Protein AF-A0AAD2X814-F1 (afdb_monomer_lite)

Secondary structure (DSSP, 8-state):
-HHHHHHHHHHHHHHTTS---SHHHHHHHHHHHHHTT----HHHHHHHHHHHHH-----HHHHHHHHHHHT-S-HHHHHHHHH-------------------

Sequence (102 aa):
MLHDLKLLLQEVEATIGKKVTQSSDFEKLAQLFSNRGLSMTESALKSVWNHVSMKEKPSKATLDVLALFAGFQSWDDFKQALHGENNGDLEGEDHSKRLRHG

Radius of gyration: 17.56 Å; chains: 1; bounding box: 27×64×28 Å

Foldseek 3Di:
DLVLLVVLQVLLCVVVVHHDDDLVVLQVVCVVLVVVVRNDHSVLVVQSVCCSVPVRDHDQSSLQSSCVSSVARGNVRSVCVVVVDDDPPPPPDPPDDDDDDD

pLDDT: mean 72.38, std 11.83, range [44.03, 85.0]

Structure (mmCIF, N/CA/C/O backbone):
data_AF-A0AAD2X814-F1
#
_entry.id   AF-A0AAD2X814-F1
#
loop_
_atom_site.group_PDB
_atom_site.id
_atom_site.type_symbol
_atom_site.label_atom_id
_atom_site.label_alt_id
_atom_site.label_comp_id
_atom_site.label_asym_id
_atom_site.label_entity_id
_atom_site.label_seq_id
_atom_site.pdbx_PDB_ins_code
_atom_site.Cartn_x
_atom_site.Cartn_y
_atom_site.Cartn_z
_atom_site.occupancy
_atom_site.B_iso_or_equiv
_atom_site.auth_seq_id
_atom_site.auth_comp_id
_atom_site.auth_asym_id
_atom_site.auth_atom_id
_atom_site.pdbx_PDB_model_num
ATOM 1 N N . MET A 1 1 ? 14.929 -0.190 -4.276 1.00 63.62 1 MET A N 1
ATOM 2 C CA . MET A 1 1 ? 14.392 -0.178 -2.894 1.00 63.62 1 MET A CA 1
ATOM 3 C C . MET A 1 1 ? 13.332 0.906 -2.696 1.00 63.62 1 MET A C 1
ATOM 5 O O . MET A 1 1 ? 12.177 0.572 -2.489 1.00 63.62 1 MET A O 1
ATOM 9 N N . LEU A 1 2 ? 13.679 2.201 -2.767 1.00 72.00 2 LEU A N 1
ATOM 10 C CA . LEU A 1 2 ? 12.706 3.297 -2.565 1.00 72.00 2 LEU A CA 1
ATOM 11 C C . LEU A 1 2 ? 11.612 3.356 -3.644 1.00 72.00 2 LEU A C 1
ATOM 13 O O . LEU A 1 2 ? 10.452 3.597 -3.324 1.00 72.00 2 LEU A O 1
ATOM 17 N N . HIS A 1 3 ? 11.977 3.110 -4.905 1.00 78.88 3 HIS A N 1
ATOM 18 C CA . HIS A 1 3 ? 11.019 3.042 -6.012 1.00 78.88 3 HIS A CA 1
ATOM 19 C C . HIS A 1 3 ? 10.016 1.899 -5.833 1.00 78.88 3 HIS A C 1
ATOM 21 O O . HIS A 1 3 ? 8.821 2.127 -5.971 1.00 78.88 3 HIS A O 1
ATOM 27 N N . ASP A 1 4 ? 10.486 0.714 -5.440 1.00 81.25 4 ASP A N 1
ATOM 28 C CA . ASP A 1 4 ? 9.634 -0.458 -5.203 1.00 81.25 4 ASP A CA 1
ATOM 29 C C . ASP A 1 4 ? 8.613 -0.167 -4.099 1.00 81.25 4 ASP A C 1
ATOM 31 O O . ASP A 1 4 ? 7.429 -0.446 -4.237 1.00 81.25 4 ASP A O 1
ATOM 35 N N . LEU A 1 5 ? 9.059 0.468 -3.011 1.00 79.94 5 LEU A N 1
ATOM 36 C CA . LEU A 1 5 ? 8.167 0.853 -1.919 1.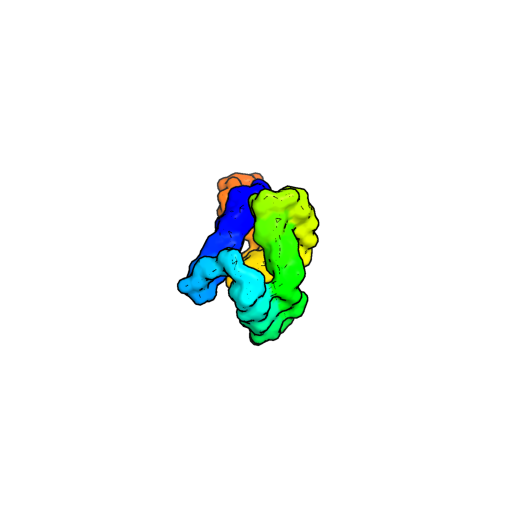00 79.94 5 LEU A CA 1
ATOM 37 C C . LEU A 1 5 ? 7.114 1.837 -2.406 1.00 79.94 5 LEU A C 1
ATOM 39 O O . LEU A 1 5 ? 5.938 1.657 -2.130 1.00 79.94 5 LEU A O 1
ATOM 43 N N . LYS A 1 6 ? 7.516 2.849 -3.175 1.00 82.44 6 LYS A N 1
ATOM 44 C CA . LYS A 1 6 ? 6.581 3.818 -3.744 1.00 82.44 6 LYS A CA 1
ATOM 45 C C . LYS A 1 6 ? 5.529 3.151 -4.641 1.00 82.44 6 LYS A C 1
ATOM 47 O O . LYS A 1 6 ? 4.372 3.550 -4.579 1.00 82.44 6 LYS A O 1
ATOM 52 N N . LEU A 1 7 ? 5.912 2.142 -5.428 1.00 84.62 7 LEU A N 1
ATOM 53 C CA . LEU A 1 7 ? 4.981 1.359 -6.249 1.00 84.62 7 LEU A CA 1
ATOM 54 C C . LEU A 1 7 ? 3.998 0.565 -5.385 1.00 84.62 7 LEU A C 1
ATOM 56 O O . LEU A 1 7 ? 2.798 0.626 -5.626 1.00 84.62 7 LEU A O 1
ATOM 60 N N . LEU A 1 8 ? 4.491 -0.096 -4.335 1.00 82.44 8 LEU A N 1
ATOM 61 C CA . LEU A 1 8 ? 3.650 -0.825 -3.384 1.00 82.44 8 LEU A CA 1
ATOM 62 C C . LEU A 1 8 ? 2.609 0.095 -2.736 1.00 82.44 8 LEU A C 1
ATOM 64 O O . LEU A 1 8 ? 1.434 -0.247 -2.650 1.00 82.44 8 LEU A O 1
ATOM 68 N N . LEU A 1 9 ? 3.035 1.287 -2.309 1.00 80.75 9 LEU A N 1
ATOM 69 C CA . LEU A 1 9 ? 2.136 2.288 -1.740 1.00 80.75 9 LEU A CA 1
ATOM 70 C C . LEU A 1 9 ? 1.090 2.743 -2.760 1.00 80.75 9 LEU A C 1
ATOM 72 O O . LEU A 1 9 ? -0.086 2.816 -2.419 1.00 80.75 9 LEU A O 1
ATOM 76 N N . GLN A 1 10 ? 1.498 2.972 -4.010 1.00 83.31 10 GLN A N 1
ATOM 77 C CA . GLN A 1 10 ? 0.576 3.314 -5.092 1.00 83.31 10 GLN A CA 1
ATOM 78 C C . GLN A 1 10 ? -0.478 2.231 -5.339 1.00 83.31 10 GLN A C 1
ATOM 80 O O . GLN A 1 10 ? -1.633 2.571 -5.579 1.00 83.31 10 GLN A O 1
ATOM 85 N N . GLU A 1 11 ? -0.105 0.954 -5.279 1.00 83.75 11 GLU A N 1
ATOM 86 C CA . GLU A 1 11 ? -1.037 -0.159 -5.494 1.00 83.75 11 GLU A CA 1
ATOM 87 C C . GLU A 1 11 ? -2.063 -0.258 -4.358 1.00 83.75 11 GLU A C 1
ATOM 89 O O . GLU A 1 11 ? -3.262 -0.459 -4.576 1.00 83.75 11 GLU A O 1
ATOM 94 N N . VAL A 1 12 ? -1.612 -0.022 -3.123 1.00 79.44 12 VAL A N 1
ATOM 95 C CA . VAL A 1 12 ? -2.499 0.079 -1.960 1.00 79.44 12 VAL A CA 1
ATOM 96 C C . VAL A 1 12 ? -3.449 1.266 -2.124 1.00 79.44 12 VAL A C 1
ATOM 98 O O . VAL A 1 12 ? -4.652 1.085 -1.950 1.00 79.44 12 VAL A O 1
ATOM 101 N N . GLU A 1 13 ? -2.949 2.445 -2.514 1.00 83.25 13 GLU A N 1
ATOM 102 C CA . GLU A 1 13 ? -3.755 3.646 -2.797 1.00 83.25 13 GLU A CA 1
ATOM 103 C C . GLU A 1 13 ? -4.779 3.415 -3.921 1.00 83.25 13 GLU A C 1
ATOM 105 O O . GLU A 1 13 ? -5.923 3.866 -3.821 1.00 83.25 13 GLU A O 1
ATOM 110 N N . ALA A 1 14 ? -4.394 2.689 -4.973 1.00 82.31 14 ALA A N 1
ATOM 111 C CA . ALA A 1 14 ? -5.283 2.302 -6.063 1.00 82.31 14 ALA A CA 1
ATOM 112 C C . ALA A 1 14 ? -6.379 1.343 -5.577 1.00 82.31 14 ALA A C 1
ATOM 114 O O . ALA A 1 14 ? -7.548 1.525 -5.916 1.00 82.31 14 ALA A O 1
ATOM 115 N N . THR A 1 15 ? -6.029 0.391 -4.708 1.00 76.31 15 THR A N 1
ATOM 116 C CA . THR A 1 15 ? -6.965 -0.586 -4.128 1.00 76.31 15 THR A CA 1
ATOM 117 C C . THR A 1 15 ? -8.047 0.077 -3.274 1.00 76.31 15 THR A C 1
ATOM 119 O O . THR A 1 15 ? -9.209 -0.322 -3.329 1.00 76.31 15 THR A O 1
ATOM 122 N N . ILE A 1 16 ? -7.700 1.107 -2.495 1.00 74.25 16 ILE A N 1
ATOM 123 C CA . ILE A 1 16 ? -8.687 1.893 -1.729 1.00 74.25 16 ILE A CA 1
ATOM 124 C C . ILE A 1 16 ? -9.328 3.025 -2.547 1.00 74.25 16 ILE A C 1
ATOM 126 O O . ILE A 1 16 ? -10.218 3.711 -2.044 1.00 74.25 16 ILE A O 1
ATOM 130 N N . GLY A 1 17 ? -8.874 3.249 -3.785 1.00 76.12 17 GLY A N 1
ATOM 131 C CA . GLY A 1 17 ? -9.337 4.331 -4.655 1.00 76.12 17 GLY A CA 1
ATOM 132 C C . GLY A 1 17 ? -9.073 5.735 -4.098 1.00 76.12 17 GLY A C 1
ATOM 133 O O . GLY A 1 17 ? -9.733 6.694 -4.499 1.00 76.12 17 GLY A O 1
ATOM 134 N N . LYS A 1 18 ? -8.145 5.875 -3.144 1.00 76.62 18 LYS A N 1
ATOM 135 C CA . LYS A 1 18 ? -7.877 7.131 -2.437 1.00 76.62 18 LYS A CA 1
ATOM 136 C C . LYS A 1 18 ? -6.393 7.261 -2.118 1.00 76.62 18 LYS A C 1
ATOM 138 O O . LYS A 1 18 ? -5.767 6.321 -1.640 1.00 76.62 18 LYS A O 1
ATOM 143 N N . LYS A 1 19 ? -5.841 8.457 -2.341 1.00 75.56 19 LYS A N 1
ATOM 144 C CA . LYS A 1 19 ? -4.458 8.756 -1.961 1.00 75.56 19 LYS A CA 1
ATOM 145 C C . LYS A 1 19 ? -4.315 8.885 -0.452 1.00 75.56 19 LYS A C 1
ATOM 147 O O . LYS A 1 19 ? -5.114 9.566 0.191 1.00 75.56 19 LYS A O 1
ATOM 152 N N . VAL A 1 20 ? -3.272 8.269 0.084 1.00 73.75 20 VAL A N 1
ATOM 153 C CA . VAL A 1 20 ? -2.951 8.246 1.511 1.00 73.75 20 VAL A CA 1
ATOM 154 C C . VAL A 1 20 ? -1.942 9.351 1.754 1.00 73.75 20 VAL A C 1
ATOM 156 O O . VAL A 1 20 ? -0.738 9.182 1.565 1.00 73.75 20 VAL A O 1
ATOM 159 N N . THR A 1 21 ? -2.450 10.516 2.135 1.00 67.56 21 THR A N 1
ATOM 160 C CA . THR A 1 21 ? -1.621 11.696 2.407 1.00 67.56 21 THR A CA 1
ATOM 161 C C . THR A 1 21 ? -1.703 12.146 3.859 1.00 67.56 21 THR A C 1
ATOM 163 O O . THR A 1 21 ? -0.827 12.887 4.302 1.00 67.56 21 THR A O 1
ATOM 166 N N . GLN A 1 22 ? -2.710 11.698 4.621 1.00 69.69 22 GLN A N 1
ATOM 167 C CA . GLN A 1 22 ? -2.926 12.134 6.000 1.00 69.69 22 GLN A CA 1
ATOM 168 C C . GLN A 1 22 ? -2.896 10.988 7.015 1.00 69.69 22 GLN A C 1
ATOM 170 O O . GLN A 1 22 ? -3.290 9.860 6.728 1.00 69.69 22 GLN A O 1
ATOM 175 N N . SER A 1 23 ? -2.510 11.322 8.254 1.00 67.94 23 SER A N 1
ATOM 176 C CA . SER A 1 23 ? -2.563 10.451 9.443 1.00 67.94 23 SER A CA 1
ATOM 177 C C . SER A 1 23 ? -3.880 9.670 9.567 1.00 67.94 23 SER A C 1
ATOM 179 O O . SER A 1 23 ? -3.861 8.488 9.889 1.00 67.94 23 SER A O 1
ATOM 181 N N . SER A 1 24 ? -5.013 10.307 9.262 1.00 75.00 24 SER A N 1
ATOM 182 C CA . SER A 1 24 ? -6.346 9.698 9.348 1.00 75.00 24 SER A CA 1
ATOM 183 C C . SER A 1 24 ? -6.641 8.665 8.252 1.00 75.00 24 SER A C 1
ATOM 185 O O . SER A 1 24 ? -7.500 7.807 8.440 1.00 75.00 24 SER A O 1
ATOM 187 N N . ASP A 1 25 ? -5.951 8.712 7.108 1.00 81.38 25 ASP A N 1
ATOM 188 C CA . ASP A 1 25 ? -6.085 7.679 6.073 1.00 81.38 25 ASP A CA 1
ATOM 189 C C . ASP A 1 25 ? -5.363 6.385 6.493 1.00 81.38 25 ASP A C 1
ATOM 191 O O . ASP A 1 25 ? -5.832 5.290 6.183 1.00 81.38 25 ASP A O 1
ATOM 195 N N . PHE A 1 26 ? -4.279 6.496 7.275 1.00 77.44 26 PHE A N 1
ATOM 196 C CA . PHE A 1 26 ? -3.576 5.340 7.842 1.00 77.44 26 PHE A CA 1
ATOM 197 C C . PHE A 1 26 ? -4.413 4.575 8.868 1.00 77.44 26 PHE A C 1
ATOM 199 O O . PHE A 1 26 ? -4.349 3.350 8.900 1.00 77.44 26 PHE A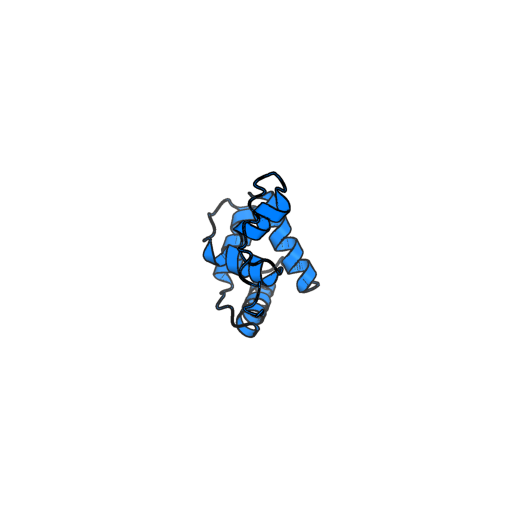 O 1
ATOM 206 N N . GLU A 1 27 ? -5.212 5.273 9.677 1.00 81.50 27 GLU A N 1
ATOM 207 C CA . GLU A 1 27 ? -6.138 4.647 10.630 1.00 81.50 27 GLU A CA 1
ATOM 208 C C . GLU A 1 27 ? -7.194 3.806 9.896 1.00 81.50 27 GLU A C 1
ATOM 210 O O . GLU A 1 27 ? -7.386 2.628 10.201 1.00 81.50 27 GLU A O 1
ATOM 215 N N . LYS A 1 28 ? -7.808 4.370 8.848 1.00 81.00 28 LYS A N 1
ATOM 216 C CA . LYS A 1 28 ? -8.779 3.650 8.008 1.00 81.00 28 LYS A CA 1
ATOM 217 C C . LYS A 1 28 ? -8.158 2.454 7.303 1.00 81.00 28 LYS A C 1
ATOM 219 O O . LYS A 1 28 ? -8.773 1.392 7.251 1.00 81.00 28 LYS A O 1
ATOM 224 N N . LEU A 1 29 ? -6.942 2.606 6.783 1.00 79.00 29 LEU A N 1
ATOM 225 C CA . LEU A 1 29 ? -6.198 1.488 6.215 1.00 79.00 29 LEU A CA 1
ATOM 226 C C . LEU A 1 29 ? -5.969 0.399 7.260 1.00 79.00 29 LEU A C 1
ATOM 228 O O . LEU A 1 29 ? -6.347 -0.740 7.017 1.00 79.00 29 LEU A O 1
ATOM 232 N N . ALA A 1 30 ? -5.424 0.734 8.430 1.00 79.69 30 ALA A N 1
ATOM 233 C CA . ALA A 1 30 ? -5.191 -0.227 9.508 1.00 79.69 30 ALA A CA 1
ATOM 234 C C . ALA A 1 30 ? -6.473 -0.989 9.894 1.00 79.69 30 ALA A C 1
ATOM 236 O O . ALA A 1 30 ? -6.433 -2.203 10.108 1.00 79.69 30 ALA A O 1
ATOM 237 N N . GLN A 1 31 ? -7.630 -0.318 9.887 1.00 82.06 31 GLN A N 1
ATOM 238 C CA . GLN A 1 31 ? -8.925 -0.980 10.061 1.00 82.06 31 GLN A CA 1
ATOM 239 C C . GLN A 1 31 ? -9.276 -1.935 8.910 1.00 82.06 31 GLN A C 1
ATOM 241 O O . GLN A 1 31 ? -9.767 -3.030 9.172 1.00 82.06 31 GLN A O 1
ATOM 246 N N . LEU A 1 32 ? -9.014 -1.575 7.650 1.00 81.44 32 LEU A N 1
ATOM 247 C CA . LEU A 1 32 ? -9.227 -2.465 6.498 1.00 81.44 32 LEU A CA 1
ATOM 248 C C . LEU A 1 32 ? -8.326 -3.707 6.547 1.00 81.44 32 LEU A C 1
ATOM 250 O O . LEU A 1 32 ? -8.791 -4.809 6.256 1.00 81.44 32 LEU A O 1
ATOM 254 N N . PHE A 1 33 ? -7.065 -3.542 6.953 1.00 80.00 33 PHE A N 1
ATOM 255 C CA . PHE A 1 33 ? -6.143 -4.653 7.201 1.00 80.00 33 PHE A CA 1
ATOM 256 C C . PHE A 1 33 ? -6.676 -5.560 8.312 1.00 80.00 33 PHE A C 1
ATOM 258 O O . PHE A 1 33 ? -6.797 -6.770 8.113 1.00 80.00 33 PHE A O 1
ATOM 265 N N . SER A 1 34 ? -7.093 -4.964 9.431 1.00 80.88 34 SER A N 1
ATOM 266 C CA . SER A 1 34 ? -7.682 -5.691 10.560 1.00 80.88 34 SER A CA 1
ATOM 267 C C . SER A 1 34 ? -8.942 -6.458 10.150 1.00 80.88 34 SER A C 1
ATOM 269 O O . SER A 1 34 ? -9.124 -7.602 10.554 1.00 80.88 34 SER A O 1
ATOM 271 N N . ASN A 1 35 ? -9.775 -5.879 9.280 1.00 81.38 35 ASN A N 1
ATOM 272 C CA . ASN A 1 35 ? -10.971 -6.531 8.748 1.00 81.38 35 ASN A CA 1
ATOM 273 C C . ASN A 1 35 ? -10.646 -7.748 7.859 1.00 81.38 35 ASN A C 1
ATOM 275 O O . ASN A 1 35 ? -11.430 -8.688 7.789 1.00 81.38 35 ASN A O 1
ATOM 279 N N . ARG A 1 36 ? -9.476 -7.767 7.205 1.00 74.50 36 ARG A N 1
ATOM 280 C CA . ARG A 1 36 ? -8.966 -8.945 6.478 1.00 74.50 36 ARG A CA 1
ATOM 281 C C . ARG A 1 36 ? -8.226 -9.950 7.375 1.00 74.50 36 ARG A C 1
ATOM 283 O O . ARG A 1 36 ? -7.730 -10.948 6.864 1.00 74.50 36 ARG A O 1
ATOM 290 N N . GLY A 1 37 ? -8.139 -9.707 8.685 1.00 71.06 37 GLY A N 1
ATOM 291 C CA . GLY A 1 37 ? -7.400 -10.556 9.628 1.00 71.06 37 GLY A CA 1
ATOM 292 C C . GLY A 1 37 ? -5.893 -10.284 9.669 1.00 71.06 37 GLY A C 1
ATOM 293 O O . GLY A 1 37 ? -5.138 -11.062 10.247 1.00 71.06 37 GLY A O 1
ATOM 294 N N . LEU A 1 38 ? -5.440 -9.179 9.073 1.00 75.56 38 LEU A N 1
ATOM 295 C CA . LEU A 1 38 ? -4.047 -8.747 9.103 1.00 75.56 38 LEU A CA 1
ATOM 296 C C . LEU A 1 38 ? -3.872 -7.769 10.272 1.00 75.56 38 LEU A C 1
ATOM 298 O O . LEU A 1 38 ? -4.374 -6.647 10.235 1.00 75.56 38 LEU A O 1
ATOM 302 N N . SER A 1 39 ? -3.174 -8.189 11.330 1.00 67.06 39 SER A N 1
ATOM 303 C CA . SER A 1 39 ? -2.955 -7.369 12.530 1.00 67.06 39 SER A CA 1
ATOM 304 C C . SER A 1 39 ? -1.898 -6.289 12.271 1.00 67.06 39 SER A C 1
ATOM 306 O O . SER A 1 39 ? -0.741 -6.431 12.668 1.00 67.06 39 SER A O 1
ATOM 308 N N . MET A 1 40 ? -2.285 -5.217 11.577 1.00 69.06 40 MET A N 1
ATOM 309 C CA . MET A 1 40 ? -1.406 -4.096 11.246 1.00 69.06 40 MET A CA 1
ATOM 310 C C . MET A 1 40 ? -1.873 -2.802 11.915 1.00 69.06 40 MET A C 1
ATOM 312 O O . MET A 1 40 ? -3.037 -2.423 11.820 1.00 69.06 40 MET A O 1
ATOM 316 N N . THR A 1 41 ? -0.947 -2.100 12.565 1.00 72.44 41 THR A N 1
ATOM 317 C CA . THR A 1 41 ? -1.182 -0.794 13.189 1.00 72.44 41 THR A CA 1
ATOM 318 C C . THR A 1 41 ? -0.841 0.361 12.250 1.00 72.44 41 THR A C 1
ATOM 320 O O . THR A 1 41 ? 0.024 0.255 11.378 1.00 72.44 41 THR A O 1
ATOM 323 N N . GLU A 1 42 ? -1.471 1.517 12.479 1.00 77.06 42 GLU A N 1
ATOM 324 C CA . GLU A 1 42 ? -1.163 2.767 11.767 1.00 77.06 42 GLU A CA 1
ATOM 325 C C . GLU A 1 42 ? 0.321 3.158 11.853 1.00 77.06 42 GLU A C 1
ATOM 327 O O . GLU A 1 42 ? 0.858 3.766 10.932 1.00 77.06 42 GLU A O 1
ATOM 332 N N . SER A 1 43 ? 1.001 2.787 12.941 1.00 75.19 43 SER A N 1
ATOM 333 C CA . SER A 1 43 ? 2.415 3.061 13.176 1.00 75.19 43 SER A CA 1
ATOM 334 C C . SER A 1 43 ? 3.307 2.258 12.235 1.00 75.19 43 SER A C 1
ATOM 336 O O . SER A 1 43 ? 4.279 2.798 11.715 1.00 75.19 43 SER A O 1
ATOM 338 N N . ALA A 1 44 ? 2.936 1.012 11.933 1.00 76.38 44 ALA A N 1
ATOM 339 C CA . ALA A 1 44 ? 3.633 0.201 10.945 1.00 76.38 44 ALA A CA 1
ATOM 340 C C . ALA A 1 44 ? 3.483 0.805 9.536 1.00 76.38 44 ALA A C 1
ATOM 342 O O . ALA A 1 44 ? 4.473 0.968 8.822 1.00 76.38 44 ALA A O 1
ATOM 343 N N . LEU A 1 45 ? 2.268 1.232 9.170 1.00 78.06 45 LEU A N 1
ATOM 344 C CA . LEU A 1 45 ? 2.025 1.934 7.905 1.00 78.06 45 LEU A CA 1
ATOM 345 C C . LEU A 1 45 ? 2.825 3.245 7.834 1.00 78.06 45 LEU A C 1
ATOM 347 O O . LEU A 1 45 ? 3.552 3.472 6.868 1.00 78.06 45 LEU A O 1
ATOM 351 N N . LYS A 1 46 ? 2.774 4.072 8.886 1.00 77.50 46 LYS A N 1
ATOM 352 C CA . LYS A 1 46 ? 3.561 5.308 8.978 1.00 77.50 46 LYS A CA 1
ATOM 353 C C . LYS A 1 46 ? 5.049 5.038 8.804 1.00 77.50 46 LYS A C 1
ATOM 355 O O . LYS A 1 46 ? 5.660 5.751 8.023 1.00 77.50 46 LYS A O 1
ATOM 360 N N . SER A 1 47 ? 5.630 4.008 9.424 1.00 76.75 47 SER A N 1
ATOM 361 C CA . SER A 1 47 ? 7.050 3.681 9.220 1.00 76.75 47 SER A CA 1
ATOM 362 C C . SER A 1 47 ? 7.391 3.372 7.759 1.00 76.75 47 SER A C 1
ATOM 364 O O . SER A 1 47 ? 8.472 3.741 7.314 1.00 76.75 47 SER A O 1
ATOM 366 N N . VAL A 1 48 ? 6.497 2.760 6.972 1.00 77.62 48 VAL A N 1
ATOM 367 C CA . VAL A 1 48 ? 6.763 2.491 5.544 1.00 77.62 48 VAL A CA 1
ATOM 368 C C . VAL A 1 48 ? 6.712 3.769 4.707 1.00 77.62 48 VAL A C 1
ATOM 370 O O . VAL A 1 48 ? 7.630 4.028 3.928 1.00 77.62 48 VAL A O 1
ATOM 373 N N . TRP A 1 49 ? 5.695 4.613 4.890 1.00 79.25 49 TRP A N 1
ATOM 374 C CA . TRP A 1 49 ? 5.626 5.910 4.200 1.00 79.25 49 TRP A CA 1
ATOM 375 C C . TRP A 1 49 ? 6.755 6.849 4.638 1.00 79.25 49 TRP A C 1
ATOM 377 O O . TRP A 1 49 ? 7.368 7.533 3.816 1.00 79.25 49 TRP A O 1
ATOM 387 N N . ASN A 1 50 ? 7.088 6.837 5.927 1.00 76.00 50 ASN A N 1
ATOM 388 C CA . ASN A 1 50 ? 8.204 7.594 6.468 1.00 76.00 50 ASN A CA 1
ATOM 389 C C . ASN A 1 50 ? 9.544 7.004 6.014 1.00 76.00 50 ASN A C 1
ATOM 391 O O . ASN A 1 50 ? 10.504 7.746 5.874 1.00 76.00 50 ASN A O 1
ATOM 395 N N . HIS A 1 51 ? 9.636 5.715 5.675 1.00 75.25 51 HIS A N 1
ATOM 396 C CA . HIS A 1 51 ? 10.823 5.181 5.005 1.00 75.25 51 HIS A CA 1
ATOM 397 C C . HIS A 1 51 ? 11.001 5.773 3.610 1.00 75.25 51 HIS A C 1
ATOM 399 O O . HIS A 1 51 ? 12.110 6.179 3.254 1.00 75.25 51 HIS A O 1
ATOM 405 N N . VAL A 1 52 ? 9.904 5.861 2.847 1.00 71.56 52 VAL A N 1
ATOM 406 C CA . VAL A 1 52 ? 9.896 6.472 1.512 1.00 71.56 52 VAL A CA 1
ATOM 407 C C . VAL A 1 52 ? 10.325 7.942 1.569 1.00 71.56 52 VAL A C 1
ATOM 409 O O . VAL A 1 52 ? 10.991 8.407 0.646 1.00 71.56 52 VAL A O 1
ATOM 412 N N . SER A 1 53 ? 10.018 8.654 2.662 1.00 67.62 53 SER A N 1
ATOM 413 C CA . SER A 1 53 ? 10.317 10.088 2.810 1.00 67.62 53 SER A CA 1
ATOM 414 C C . SER A 1 53 ? 11.575 10.436 3.630 1.00 67.62 53 SER A C 1
ATOM 416 O O . SER A 1 53 ? 12.220 11.438 3.337 1.00 67.62 53 SER A O 1
ATOM 418 N N . MET A 1 54 ? 11.926 9.663 4.662 1.00 59.16 54 MET A N 1
ATOM 419 C CA . MET A 1 54 ? 12.913 10.003 5.709 1.00 59.16 54 MET A CA 1
ATOM 420 C C . MET A 1 54 ? 13.967 8.909 5.986 1.00 59.16 54 MET A C 1
ATOM 422 O O . MET A 1 54 ? 14.748 9.047 6.923 1.00 59.16 54 MET A O 1
ATOM 426 N N . LYS A 1 55 ? 14.067 7.846 5.168 1.00 60.09 55 LYS A N 1
ATOM 427 C CA . LYS A 1 55 ? 15.097 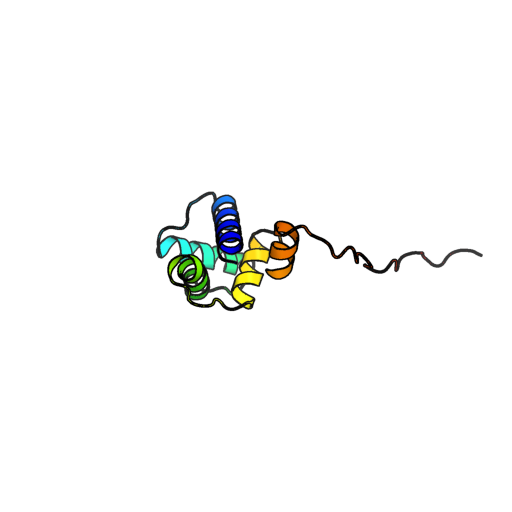6.780 5.290 1.00 60.09 55 LYS A CA 1
ATOM 428 C C . LYS A 1 55 ? 15.066 5.953 6.595 1.00 60.09 55 LYS A C 1
ATOM 430 O O . LYS A 1 55 ? 16.063 5.325 6.941 1.00 60.09 55 LYS A O 1
ATOM 435 N N . GLU A 1 56 ? 13.939 5.848 7.294 1.00 59.66 56 GLU A N 1
ATOM 436 C CA . GLU A 1 56 ? 13.830 4.987 8.489 1.00 59.66 56 GLU A CA 1
ATOM 437 C C . GLU A 1 56 ? 13.484 3.538 8.106 1.00 59.66 56 GLU A C 1
ATOM 439 O O . GLU A 1 56 ? 12.494 3.331 7.425 1.00 59.66 56 GLU A O 1
ATOM 444 N N . LYS A 1 57 ? 14.303 2.534 8.449 1.00 60.81 57 LYS A N 1
ATOM 445 C CA . LYS A 1 57 ? 14.210 1.170 7.881 1.00 60.81 57 LYS A CA 1
ATOM 446 C C . LYS A 1 57 ? 12.951 0.416 8.368 1.00 60.81 57 LYS A C 1
ATOM 448 O O . LYS A 1 57 ? 12.886 0.083 9.549 1.00 60.81 57 LYS A O 1
ATOM 453 N N . PRO A 1 58 ? 11.984 0.088 7.490 1.00 66.50 58 PRO A N 1
ATOM 454 C CA . PRO A 1 58 ? 10.759 -0.588 7.872 1.00 66.50 58 PRO A CA 1
ATOM 455 C C . PRO A 1 58 ? 11.041 -2.067 8.104 1.00 66.50 58 PRO A C 1
ATOM 457 O O . PRO A 1 58 ? 11.955 -2.659 7.520 1.00 66.50 58 PRO A O 1
ATOM 460 N N . SER A 1 59 ? 10.232 -2.673 8.966 1.00 73.88 59 SER A N 1
ATOM 461 C CA . SER A 1 59 ? 10.347 -4.093 9.264 1.00 73.88 59 SER A CA 1
ATOM 462 C C . SER A 1 59 ? 9.802 -4.930 8.107 1.00 73.88 59 SER A C 1
ATOM 464 O O . SER A 1 59 ? 8.780 -4.586 7.509 1.00 73.88 59 SER A O 1
ATOM 466 N N . LYS A 1 60 ? 10.460 -6.056 7.803 1.00 76.25 60 LYS A N 1
ATOM 467 C CA . LYS A 1 60 ? 10.064 -6.946 6.696 1.00 76.25 60 LYS A CA 1
ATOM 468 C C . LYS A 1 60 ? 8.618 -7.431 6.847 1.00 76.25 60 LYS A C 1
ATOM 470 O O . LYS A 1 60 ? 7.893 -7.456 5.865 1.00 76.25 60 LYS A O 1
ATOM 475 N N . ALA A 1 61 ? 8.178 -7.697 8.078 1.00 79.88 61 ALA A N 1
ATOM 476 C CA . ALA A 1 61 ? 6.804 -8.103 8.378 1.00 79.88 61 ALA A CA 1
ATOM 477 C C . ALA A 1 61 ? 5.756 -7.089 7.883 1.00 79.88 61 ALA A C 1
ATOM 479 O O . ALA A 1 61 ? 4.740 -7.474 7.318 1.00 79.88 61 ALA A O 1
ATOM 480 N N . THR A 1 62 ? 6.013 -5.789 8.042 1.00 80.12 62 THR A N 1
ATOM 481 C CA . THR A 1 62 ? 5.098 -4.738 7.575 1.00 80.12 62 THR A CA 1
ATOM 482 C C . THR A 1 62 ? 5.006 -4.705 6.053 1.00 80.12 62 THR A C 1
ATOM 484 O O . THR A 1 62 ? 3.929 -4.510 5.494 1.00 80.12 62 THR A O 1
ATOM 487 N N . LEU A 1 63 ? 6.137 -4.915 5.379 1.00 82.50 63 LEU A N 1
ATOM 488 C CA . LEU A 1 63 ? 6.192 -4.956 3.922 1.00 82.50 63 LEU A CA 1
ATOM 489 C C . LEU A 1 63 ? 5.481 -6.193 3.367 1.00 82.50 63 LEU A C 1
ATOM 491 O O . LEU A 1 63 ? 4.755 -6.079 2.386 1.00 82.50 63 LEU A O 1
ATOM 495 N N . ASP A 1 64 ? 5.652 -7.349 4.010 1.00 84.62 64 ASP A N 1
ATOM 496 C CA . ASP A 1 64 ? 4.961 -8.592 3.655 1.00 84.62 64 ASP A CA 1
ATOM 497 C C . ASP A 1 64 ? 3.439 -8.433 3.718 1.00 84.62 64 ASP A C 1
ATOM 499 O O . ASP A 1 64 ? 2.735 -8.806 2.786 1.00 84.62 64 ASP A O 1
ATOM 503 N N . VAL A 1 65 ? 2.924 -7.794 4.770 1.00 82.94 65 VAL A N 1
ATOM 504 C CA . VAL A 1 65 ? 1.483 -7.548 4.912 1.00 82.94 65 VAL A CA 1
ATOM 505 C C . VAL A 1 65 ? 0.958 -6.576 3.847 1.00 82.94 65 VAL A C 1
ATOM 507 O 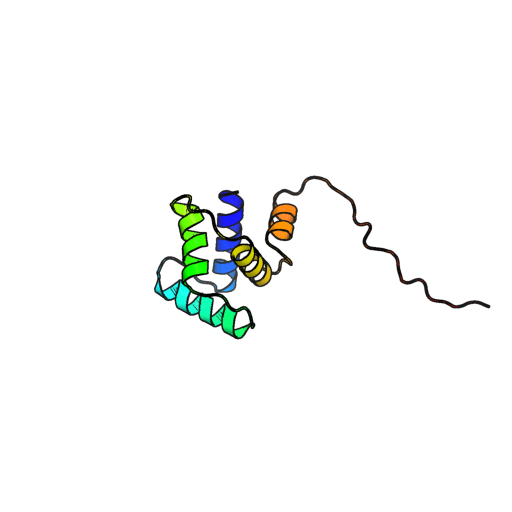O . VAL A 1 65 ? -0.128 -6.785 3.308 1.00 82.94 65 VAL A O 1
ATOM 510 N N . LEU A 1 66 ? 1.715 -5.527 3.509 1.00 81.12 66 LEU A N 1
ATOM 511 C CA . LEU A 1 66 ? 1.358 -4.617 2.412 1.00 81.12 66 LEU A CA 1
ATOM 512 C C . LEU A 1 66 ? 1.340 -5.340 1.058 1.00 81.12 66 LEU A C 1
ATOM 514 O O . LEU A 1 66 ? 0.428 -5.117 0.266 1.00 81.12 66 LEU A O 1
ATOM 518 N N . ALA A 1 67 ? 2.306 -6.229 0.820 1.00 84.56 67 ALA A N 1
ATOM 519 C CA 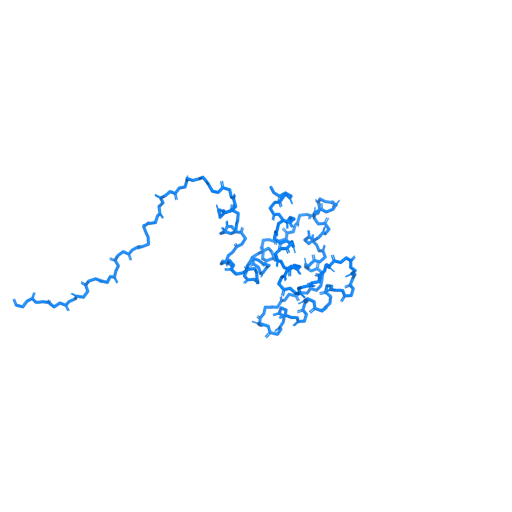. ALA A 1 67 ? 2.364 -7.058 -0.379 1.00 84.56 67 ALA A CA 1
ATOM 520 C C . ALA A 1 67 ? 1.155 -8.002 -0.470 1.00 84.56 67 ALA A C 1
ATOM 522 O O . ALA A 1 67 ? 0.478 -8.007 -1.494 1.00 84.56 67 ALA A O 1
ATOM 523 N N . LEU A 1 68 ? 0.797 -8.676 0.631 1.00 84.06 68 LEU A N 1
ATOM 524 C CA . LEU A 1 68 ? -0.423 -9.493 0.749 1.00 84.06 68 LEU A CA 1
ATOM 525 C C . LEU A 1 68 ? -1.688 -8.716 0.407 1.00 84.06 68 LEU A C 1
ATOM 527 O O . LEU A 1 68 ? -2.588 -9.233 -0.255 1.00 84.06 68 LEU A O 1
ATOM 531 N N . PHE A 1 69 ? -1.763 -7.456 0.823 1.00 78.44 69 PHE A N 1
ATOM 532 C CA . PHE A 1 69 ? -2.906 -6.615 0.495 1.00 78.44 69 PHE A CA 1
ATOM 533 C C . PHE A 1 69 ? -2.937 -6.187 -0.974 1.00 78.44 69 PHE A C 1
ATOM 535 O O . PHE A 1 69 ? -4.020 -6.156 -1.557 1.00 78.44 69 PHE A O 1
ATOM 542 N N . ALA A 1 70 ? -1.772 -5.927 -1.570 1.00 79.31 70 ALA A N 1
ATOM 543 C CA . ALA A 1 70 ? -1.614 -5.674 -3.002 1.00 79.31 70 ALA A CA 1
ATOM 544 C C . ALA A 1 70 ? -1.812 -6.937 -3.874 1.00 79.31 70 ALA A C 1
ATOM 546 O O . ALA A 1 70 ? -1.844 -6.831 -5.095 1.00 79.31 70 ALA A O 1
ATOM 547 N N . GLY A 1 71 ? -1.983 -8.117 -3.263 1.00 80.81 71 GLY A N 1
ATOM 548 C CA . GLY A 1 71 ? -2.238 -9.385 -3.957 1.00 80.81 71 GLY A CA 1
ATOM 549 C C . GLY A 1 71 ? -1.004 -10.267 -4.173 1.00 80.81 71 GLY A C 1
ATOM 550 O O . GLY A 1 71 ? -1.100 -11.263 -4.883 1.00 80.81 71 GLY A O 1
ATOM 551 N N . PHE A 1 72 ? 0.128 -9.932 -3.557 1.00 84.44 72 PHE A N 1
ATOM 552 C CA . PHE A 1 72 ? 1.388 -10.680 -3.624 1.00 84.44 72 PHE A CA 1
ATOM 553 C C . PHE A 1 72 ? 1.598 -11.523 -2.372 1.00 84.44 72 PHE A C 1
ATOM 555 O O . PHE A 1 72 ? 1.117 -11.171 -1.303 1.00 84.44 72 PHE A O 1
ATOM 562 N N . GLN A 1 73 ? 2.359 -12.613 -2.450 1.00 82.00 73 GLN A N 1
ATOM 563 C CA . GLN A 1 73 ? 2.533 -13.489 -1.283 1.00 82.00 73 GLN A CA 1
ATOM 564 C C . GLN A 1 73 ? 3.406 -12.853 -0.185 1.00 82.00 73 GLN A C 1
ATOM 566 O O . GLN A 1 73 ? 3.169 -13.072 1.002 1.00 82.00 73 GLN A O 1
ATOM 571 N N . SER A 1 74 ? 4.398 -12.055 -0.589 1.00 84.94 74 SER A N 1
ATOM 572 C CA . SER A 1 74 ? 5.395 -11.441 0.291 1.00 84.94 74 SER A CA 1
ATOM 573 C C . SER A 1 74 ? 6.026 -10.204 -0.349 1.00 84.94 74 SER A C 1
ATOM 575 O O . SER A 1 74 ? 5.981 -10.022 -1.565 1.00 84.94 74 SER A O 1
ATOM 577 N N . TRP A 1 75 ? 6.716 -9.376 0.447 1.00 84.50 75 TRP A N 1
ATOM 578 C CA . TRP A 1 75 ? 7.487 -8.242 -0.091 1.00 84.50 75 TRP A CA 1
ATOM 579 C C . TRP A 1 75 ? 8.571 -8.685 -1.076 1.00 84.50 75 TRP A C 1
ATOM 581 O O . TRP A 1 75 ? 8.924 -7.964 -2.009 1.00 84.50 75 TRP A O 1
ATOM 591 N N . ASP A 1 76 ? 9.137 -9.867 -0.848 1.00 82.75 76 ASP A N 1
ATOM 592 C CA . ASP A 1 76 ? 10.154 -10.409 -1.734 1.00 82.75 76 ASP A CA 1
ATOM 593 C C . ASP A 1 76 ? 9.579 -10.819 -3.091 1.00 82.75 76 ASP A C 1
ATOM 595 O O . ASP A 1 76 ? 10.139 -10.426 -4.106 1.00 82.75 76 ASP A O 1
ATOM 599 N N . ASP A 1 77 ? 8.420 -11.481 -3.094 1.00 84.50 77 ASP A N 1
ATOM 600 C CA . ASP A 1 77 ? 7.658 -11.854 -4.292 1.00 84.50 77 ASP A CA 1
ATOM 601 C C . ASP A 1 77 ? 7.299 -10.621 -5.137 1.00 84.50 77 ASP A C 1
ATOM 603 O O . ASP A 1 77 ? 7.574 -10.571 -6.333 1.00 84.50 77 ASP A O 1
ATOM 607 N N . PHE A 1 78 ? 6.835 -9.549 -4.488 1.00 85.00 78 PHE A N 1
ATOM 608 C CA . PHE A 1 78 ? 6.598 -8.265 -5.150 1.00 85.00 78 PHE A CA 1
ATOM 609 C C . PHE A 1 78 ? 7.870 -7.677 -5.781 1.00 85.00 78 PHE A C 1
ATOM 611 O O . PHE A 1 78 ? 7.858 -7.234 -6.929 1.00 85.00 78 PHE A O 1
ATOM 618 N N . LYS A 1 79 ? 8.999 -7.681 -5.057 1.00 82.19 79 LYS A N 1
ATOM 619 C CA . LYS A 1 79 ? 10.281 -7.213 -5.610 1.00 82.19 79 LYS A CA 1
ATOM 620 C C . LYS A 1 79 ? 10.749 -8.081 -6.774 1.00 82.19 79 LYS A C 1
ATOM 622 O O . LYS A 1 79 ? 11.291 -7.532 -7.726 1.00 82.19 79 LYS A O 1
ATOM 627 N N . GLN A 1 80 ? 10.568 -9.396 -6.693 1.00 81.25 80 GLN A N 1
ATOM 628 C CA . GLN A 1 80 ? 10.914 -10.320 -7.770 1.00 81.25 80 GLN A CA 1
ATOM 629 C C . GLN A 1 80 ? 10.058 -10.049 -9.013 1.00 81.25 80 GLN A C 1
ATOM 631 O O . GLN A 1 80 ? 10.606 -9.926 -10.105 1.00 81.25 80 GLN A O 1
ATOM 636 N N . ALA A 1 81 ? 8.750 -9.837 -8.841 1.00 81.94 81 ALA A N 1
ATOM 637 C CA . ALA A 1 81 ? 7.839 -9.467 -9.922 1.00 81.94 81 ALA A CA 1
ATOM 638 C C . ALA A 1 81 ? 8.195 -8.115 -10.569 1.00 81.94 81 ALA A C 1
ATOM 640 O O . ALA A 1 81 ? 8.095 -7.970 -11.785 1.00 81.94 81 ALA A O 1
ATOM 641 N N . LEU A 1 82 ? 8.640 -7.133 -9.775 1.00 76.88 82 LEU A N 1
ATOM 642 C CA . LEU A 1 82 ? 9.063 -5.820 -10.276 1.00 76.88 82 LEU A CA 1
ATOM 643 C C . LEU A 1 82 ? 10.429 -5.828 -10.970 1.00 76.88 82 LEU A C 1
ATOM 645 O O . LEU A 1 82 ? 10.604 -5.137 -11.971 1.00 76.88 82 LEU A O 1
ATOM 649 N N . HIS A 1 83 ? 11.414 -6.531 -10.402 1.00 73.75 83 HIS A N 1
ATOM 650 C CA . HIS A 1 83 ? 12.792 -6.529 -10.911 1.00 73.75 83 HIS A CA 1
ATOM 651 C C . HIS A 1 83 ? 13.017 -7.536 -12.020 1.00 73.75 83 HIS A C 1
ATOM 653 O O . HIS A 1 83 ? 14.019 -7.400 -12.708 1.00 73.75 83 HIS A O 1
ATOM 659 N N . GLY A 1 84 ? 12.095 -8.483 -12.217 1.00 63.34 84 GLY A N 1
ATOM 660 C CA . GLY A 1 84 ? 11.903 -9.180 -13.484 1.00 63.34 84 GLY A CA 1
ATOM 661 C C . GLY A 1 84 ? 13.190 -9.605 -14.187 1.00 63.34 84 GLY A C 1
ATOM 662 O O . GLY A 1 84 ? 13.291 -9.432 -15.394 1.00 63.34 84 GLY A O 1
ATOM 663 N N . GLU A 1 85 ? 14.177 -10.131 -13.460 1.00 53.44 85 GLU A N 1
ATOM 664 C CA . GLU A 1 85 ? 15.351 -10.735 -14.076 1.00 53.44 85 GLU A CA 1
ATOM 665 C C . GLU A 1 85 ? 15.814 -11.947 -13.264 1.00 53.44 85 GLU A C 1
ATOM 667 O O . GLU A 1 85 ? 16.426 -11.851 -12.204 1.00 53.44 85 GLU A O 1
ATOM 672 N N . ASN A 1 86 ? 15.476 -13.105 -13.834 1.00 50.31 86 ASN A N 1
ATOM 673 C CA . ASN A 1 86 ? 16.303 -14.301 -13.882 1.00 50.31 86 ASN A CA 1
ATOM 674 C C . ASN A 1 86 ? 16.706 -14.942 -12.544 1.00 50.31 86 ASN A C 1
ATOM 676 O O . ASN A 1 86 ? 17.870 -14.938 -12.157 1.00 50.31 86 ASN A O 1
ATOM 680 N N . ASN A 1 87 ? 15.784 -15.697 -11.958 1.00 53.00 87 ASN A N 1
ATOM 681 C CA . ASN A 1 87 ? 16.126 -17.087 -11.680 1.00 53.00 87 ASN A CA 1
ATOM 682 C C . ASN A 1 87 ? 14.903 -17.939 -12.006 1.00 53.00 87 ASN A C 1
ATOM 684 O O . ASN A 1 87 ? 13.974 -18.068 -11.214 1.00 53.00 87 ASN A O 1
ATOM 688 N N . GLY A 1 88 ? 14.874 -18.436 -13.243 1.0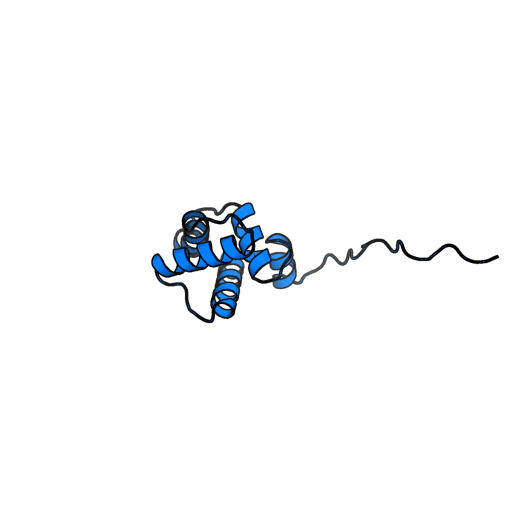0 51.75 88 GLY A N 1
ATOM 689 C CA . GLY A 1 88 ? 13.934 -19.459 -13.668 1.00 51.75 88 GLY A CA 1
ATOM 690 C C . GLY A 1 88 ? 14.239 -20.759 -12.943 1.00 51.75 88 GLY A C 1
ATOM 691 O O . GLY A 1 88 ? 14.872 -21.635 -13.512 1.00 51.75 88 GLY A O 1
ATOM 692 N N . ASP A 1 89 ? 13.785 -20.859 -11.702 1.00 48.69 89 ASP A N 1
ATOM 693 C CA . ASP A 1 89 ? 13.682 -22.122 -10.986 1.00 48.69 89 ASP A CA 1
ATOM 694 C C . ASP A 1 89 ? 12.253 -22.246 -10.463 1.00 48.69 89 ASP A C 1
ATOM 696 O O . ASP A 1 89 ? 11.939 -22.180 -9.279 1.00 48.69 89 ASP A O 1
ATOM 700 N N . LEU A 1 90 ? 11.341 -22.346 -11.428 1.00 50.59 90 LEU A N 1
ATOM 701 C CA . LEU A 1 90 ? 10.058 -22.992 -11.219 1.00 50.59 90 LEU A CA 1
ATOM 702 C C . LEU A 1 90 ? 10.308 -24.506 -11.188 1.00 50.59 90 LEU A C 1
ATOM 704 O O . LEU A 1 90 ? 9.802 -25.229 -12.039 1.00 50.59 90 LEU A O 1
ATOM 708 N N . GLU A 1 91 ? 11.065 -24.999 -10.210 1.00 52.22 91 GLU A N 1
ATOM 709 C CA . GLU A 1 91 ? 10.920 -26.381 -9.744 1.00 52.22 91 GLU A CA 1
ATOM 710 C C . GLU A 1 91 ? 9.898 -26.394 -8.598 1.00 52.22 91 GLU A C 1
ATOM 712 O O . GLU A 1 91 ? 10.137 -26.830 -7.476 1.00 52.22 91 GLU A O 1
ATOM 717 N N . GLY A 1 92 ? 8.701 -25.879 -8.896 1.00 44.03 92 GLY A N 1
ATOM 718 C CA . GLY A 1 92 ? 7.492 -26.217 -8.157 1.00 44.03 92 GLY A CA 1
ATOM 719 C C . GLY A 1 92 ? 7.076 -27.626 -8.558 1.00 44.03 92 GLY A C 1
ATOM 720 O O . GLY A 1 92 ? 6.271 -27.795 -9.468 1.00 44.03 92 GLY A O 1
ATOM 721 N N . GLU A 1 93 ? 7.720 -28.599 -7.924 1.00 50.12 93 GLU A N 1
ATOM 722 C CA . GLU A 1 93 ? 7.438 -30.032 -7.867 1.00 50.12 93 GLU A CA 1
ATOM 723 C C . GLU A 1 93 ? 6.192 -30.513 -8.647 1.00 50.12 93 GLU A C 1
ATOM 725 O O . GLU A 1 93 ? 5.045 -30.348 -8.217 1.00 50.12 93 GLU A O 1
ATOM 730 N N . ASP A 1 94 ? 6.432 -31.213 -9.765 1.00 50.81 94 ASP A N 1
ATOM 731 C CA . ASP A 1 94 ? 5.474 -32.144 -10.374 1.00 50.81 94 ASP A CA 1
ATOM 732 C C . ASP A 1 94 ? 5.211 -33.293 -9.392 1.00 50.81 94 ASP A C 1
ATOM 734 O O . ASP A 1 94 ? 5.803 -34.366 -9.465 1.00 50.81 94 ASP A O 1
ATOM 738 N N . HIS A 1 95 ? 4.314 -33.072 -8.437 1.00 50.62 95 HIS A N 1
ATOM 739 C CA . HIS A 1 95 ? 3.805 -34.134 -7.580 1.00 50.62 95 HIS A CA 1
ATOM 740 C C . HIS A 1 95 ? 2.320 -34.354 -7.853 1.00 50.62 95 HIS A C 1
ATOM 742 O O . HIS A 1 95 ? 1.476 -34.237 -6.968 1.00 50.62 95 HIS A O 1
ATOM 748 N N . SER A 1 96 ? 1.966 -34.659 -9.107 1.00 52.34 96 SER A N 1
ATOM 749 C CA . SER A 1 96 ? 0.641 -35.202 -9.440 1.00 52.34 96 SER A CA 1
ATOM 750 C C . SER A 1 96 ? 0.582 -35.913 -10.796 1.00 52.34 96 SER A C 1
ATOM 752 O O . SER A 1 96 ? -0.229 -35.588 -11.662 1.00 52.34 96 SER A O 1
ATOM 754 N N . LYS A 1 97 ? 1.294 -37.038 -10.924 1.00 47.56 97 LYS A N 1
ATOM 755 C CA . LYS A 1 97 ? 0.756 -38.185 -11.677 1.00 47.56 97 LYS A CA 1
ATOM 756 C C . LYS A 1 97 ? 0.593 -39.406 -10.785 1.00 47.56 97 LYS A C 1
ATOM 758 O O . LYS A 1 97 ? 1.375 -40.343 -10.783 1.00 47.56 97 LYS A O 1
ATOM 763 N N . ARG A 1 98 ? -0.513 -39.359 -10.041 1.00 46.84 98 ARG A N 1
ATOM 764 C CA . ARG A 1 98 ? -1.571 -40.380 -10.049 1.00 46.84 98 ARG A CA 1
ATOM 765 C C . ARG A 1 98 ? -1.082 -41.797 -10.375 1.00 46.84 98 ARG A C 1
ATOM 767 O O . ARG A 1 98 ? -0.950 -42.169 -11.538 1.00 46.84 98 ARG A O 1
ATOM 774 N N . LEU A 1 99 ? -0.995 -42.614 -9.327 1.00 55.50 99 LEU A N 1
ATOM 775 C CA . LEU A 1 99 ? -1.278 -44.046 -9.393 1.00 55.50 99 LEU A CA 1
ATOM 776 C C . LEU A 1 99 ? -2.472 -44.313 -10.328 1.00 55.50 99 LEU A C 1
ATOM 778 O O . LEU A 1 99 ? -3.589 -43.899 -10.011 1.00 55.50 99 LEU A O 1
ATOM 782 N N . ARG A 1 100 ? -2.238 -44.995 -11.457 1.00 55.72 100 ARG A N 1
ATOM 783 C CA . ARG A 1 100 ? -3.142 -45.989 -12.079 1.00 55.72 100 ARG A CA 1
ATOM 784 C C . ARG A 1 100 ? -2.638 -46.438 -13.451 1.00 55.72 100 ARG A C 1
ATOM 786 O O . ARG A 1 100 ? -2.814 -45.721 -14.433 1.00 55.72 100 ARG A O 1
ATOM 793 N N . HIS A 1 101 ? -2.125 -47.659 -13.480 1.00 46.81 101 HIS A N 1
ATOM 794 C CA . HIS A 1 101 ? -2.398 -48.763 -14.418 1.00 46.81 101 HIS A CA 1
ATOM 795 C C . HIS A 1 101 ? -1.202 -49.711 -14.292 1.00 46.81 101 HIS A C 1
ATOM 797 O O . HIS A 1 101 ? -0.071 -49.244 -14.295 1.00 46.81 101 HIS A O 1
ATOM 803 N N . GLY A 1 102 ? -1.345 -51.015 -14.131 1.00 45.91 102 GLY A N 1
ATOM 804 C CA . GLY A 1 102 ? -2.475 -51.921 -14.295 1.00 45.91 102 GLY A CA 1
ATOM 805 C C . GLY A 1 102 ? -1.837 -53.273 -14.568 1.00 45.91 102 GLY A C 1
ATOM 806 O O . GLY A 1 102 ? -0.939 -53.287 -15.438 1.00 45.91 102 GLY A O 1
#